Protein AF-A0A3C0ZDI3-F1 (afdb_monomer_lite)

Sequence (106 aa):
NRRFEIEPHFTAGFVYVENETVRGYYLPTLGEGLIVANKQSAGMALLKLYLRQNSKIVLPQENTTTVSFLLNQRNPIKRRAKRMYLGENIDVQFKSIFNRIGGNIG

Radius of gyration: 14.08 Å; chains: 1; bounding box: 32×37×41 Å

Secondary structure (DSSP, 8-state):
-THHHHGGGSTT-EEEEETTEEEEEEETTSTTTEEEESSHHHHHHHHHHHTTT-S-----TT-HHHHHHHHHTT-----------SSSPP---GGGEEE-S-TTT-

Foldseek 3Di:
DCCVVCVVQVVVKDFDDDPNDTQWIWRCPQAVIWIFGPDPVRSVVVLVVVVVPDDDFDADVLLVVLVVVCVVVVNDDPDDDDDDDDDDDDPDPRNGTSGDRDPVVD

pLDDT: mean 91.92, std 6.85, range [54.16, 98.25]

Structure (mmCIF, N/CA/C/O backbone):
data_AF-A0A3C0ZDI3-F1
#
_entry.id   AF-A0A3C0ZDI3-F1
#
loop_
_atom_site.group_PDB
_atom_site.id
_atom_site.type_symbol
_atom_site.label_atom_id
_atom_site.label_alt_id
_atom_site.label_comp_id
_atom_site.label_asym_id
_atom_site.label_entity_id
_atom_site.label_seq_id
_atom_site.pdbx_PDB_ins_code
_atom_site.Cartn_x
_atom_site.Cartn_y
_atom_site.Cartn_z
_atom_site.occupancy
_atom_site.B_iso_or_equiv
_atom_site.auth_seq_id
_atom_site.auth_comp_id
_atom_site.auth_asym_id
_atom_site.auth_atom_id
_atom_site.pdbx_PDB_model_num
ATOM 1 N N . ASN A 1 1 ? 0.676 2.880 -23.046 1.00 54.16 1 ASN A N 1
ATOM 2 C CA . ASN A 1 1 ? -0.037 1.709 -22.495 1.00 54.16 1 ASN A CA 1
ATOM 3 C C . ASN A 1 1 ? 0.815 1.151 -21.351 1.00 54.16 1 ASN A C 1
ATOM 5 O O . ASN A 1 1 ? 1.806 0.502 -21.635 1.00 54.16 1 ASN A O 1
ATOM 9 N N . ARG A 1 2 ? 0.532 1.505 -20.083 1.00 70.38 2 ARG A N 1
ATOM 10 C CA . ARG A 1 2 ? 1.390 1.200 -18.902 1.00 70.38 2 ARG A CA 1
ATOM 11 C C . ARG A 1 2 ? 1.192 -0.212 -18.333 1.00 70.38 2 ARG A C 1
ATOM 13 O O . ARG A 1 2 ? 1.792 -0.583 -17.335 1.00 70.38 2 ARG A O 1
ATOM 20 N N . ARG A 1 3 ? 0.315 -0.999 -18.957 1.00 81.88 3 ARG A N 1
ATOM 21 C CA . ARG A 1 3 ? -0.104 -2.320 -18.485 1.00 81.88 3 ARG A CA 1
ATOM 22 C C . ARG A 1 3 ? 1.065 -3.310 -18.387 1.00 81.88 3 ARG A C 1
ATOM 24 O O . ARG A 1 3 ? 1.163 -4.017 -17.391 1.00 81.88 3 ARG A O 1
ATOM 31 N N . PHE A 1 4 ? 1.994 -3.249 -19.342 1.00 83.94 4 PHE A N 1
ATOM 32 C CA . PHE A 1 4 ? 3.208 -4.072 -19.367 1.00 83.94 4 PHE A CA 1
ATOM 33 C C . PHE A 1 4 ? 4.118 -3.871 -18.141 1.00 83.94 4 PHE A C 1
ATOM 35 O O . PHE A 1 4 ? 4.835 -4.786 -17.758 1.00 83.94 4 PHE A O 1
ATOM 42 N N . GLU A 1 5 ? 4.077 -2.700 -17.497 1.00 84.88 5 GLU A N 1
ATOM 43 C CA . GLU A 1 5 ? 4.889 -2.421 -16.304 1.00 84.88 5 GLU A CA 1
ATOM 44 C C . GLU A 1 5 ? 4.279 -3.014 -15.028 1.00 84.88 5 GLU A C 1
ATOM 46 O O . GLU A 1 5 ? 4.990 -3.241 -14.057 1.00 84.88 5 GLU A O 1
ATOM 51 N N . ILE A 1 6 ? 2.964 -3.260 -15.007 1.00 88.31 6 ILE A N 1
ATOM 52 C CA . ILE A 1 6 ? 2.248 -3.689 -13.796 1.00 88.31 6 ILE A CA 1
ATOM 53 C C . ILE A 1 6 ? 1.921 -5.185 -13.839 1.00 88.31 6 ILE A C 1
ATOM 55 O O . ILE A 1 6 ? 2.034 -5.859 -12.816 1.00 88.31 6 ILE A O 1
ATOM 59 N N . GLU A 1 7 ? 1.553 -5.722 -15.006 1.00 93.25 7 GLU A N 1
ATOM 60 C CA . GLU A 1 7 ? 1.185 -7.137 -15.178 1.00 93.25 7 GLU A CA 1
ATOM 61 C C . GLU A 1 7 ? 2.202 -8.142 -14.616 1.00 93.25 7 GLU A C 1
ATOM 63 O O . GLU A 1 7 ? 1.765 -9.089 -13.956 1.00 93.25 7 GLU A O 1
ATOM 68 N N . PRO A 1 8 ? 3.529 -7.947 -14.770 1.00 94.50 8 PRO A N 1
ATOM 69 C CA . PRO A 1 8 ? 4.519 -8.866 -14.206 1.00 94.50 8 PRO A CA 1
ATOM 70 C C . PRO A 1 8 ? 4.429 -9.023 -12.681 1.00 94.50 8 PRO A C 1
ATOM 72 O O . PRO A 1 8 ? 4.931 -9.997 -12.127 1.00 94.50 8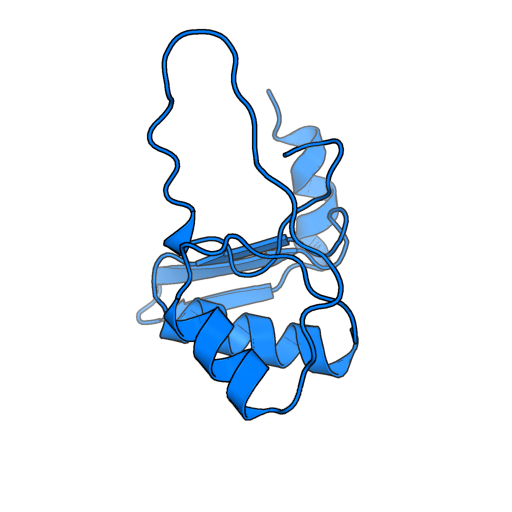 PRO A O 1
ATOM 75 N N . HIS A 1 9 ? 3.790 -8.079 -11.988 1.00 94.81 9 HIS A N 1
ATOM 76 C CA . HIS A 1 9 ? 3.666 -8.071 -10.533 1.00 94.81 9 HIS A CA 1
ATOM 77 C C . HIS A 1 9 ? 2.374 -8.719 -10.018 1.00 94.81 9 HIS A C 1
ATOM 79 O O . HIS A 1 9 ? 2.207 -8.848 -8.805 1.00 94.81 9 HIS A O 1
ATOM 85 N N . PHE A 1 10 ? 1.458 -9.140 -10.899 1.00 93.69 10 PHE A N 1
ATOM 86 C CA . PHE A 1 10 ? 0.158 -9.687 -10.495 1.00 93.69 10 PHE A CA 1
ATOM 87 C C . PHE A 1 10 ? 0.255 -11.045 -9.808 1.00 93.69 10 PHE A C 1
ATOM 89 O O . PHE A 1 10 ? -0.435 -11.259 -8.816 1.00 93.69 10 PHE A O 1
ATOM 96 N N . THR A 1 11 ? 1.131 -11.938 -10.270 1.00 95.38 11 THR A N 1
ATOM 97 C CA . THR A 1 11 ? 1.263 -13.293 -9.704 1.00 95.38 11 THR A CA 1
ATOM 98 C C . THR A 1 11 ? 1.691 -13.277 -8.235 1.00 95.38 11 THR A C 1
ATOM 100 O O . THR A 1 11 ? 1.291 -14.143 -7.465 1.00 95.38 11 THR A O 1
ATOM 103 N N . ALA A 1 12 ? 2.481 -12.278 -7.832 1.00 95.88 12 ALA A N 1
ATOM 104 C CA . ALA A 1 12 ? 2.894 -12.078 -6.444 1.00 95.88 12 ALA A CA 1
ATOM 105 C C . ALA A 1 12 ? 1.938 -11.160 -5.659 1.00 95.88 12 ALA A C 1
ATOM 107 O O . ALA A 1 12 ? 2.157 -10.908 -4.476 1.00 95.88 12 ALA A O 1
ATOM 108 N N . GLY A 1 13 ? 0.923 -10.603 -6.321 1.00 96.88 13 GLY A N 1
ATOM 109 C CA . GLY A 1 13 ? 0.016 -9.623 -5.752 1.00 96.88 13 GLY A CA 1
ATOM 110 C C . GLY A 1 13 ? -0.989 -10.231 -4.780 1.00 96.88 13 GLY A C 1
ATOM 111 O O . GLY A 1 13 ? -1.430 -11.369 -4.921 1.00 96.88 13 GLY A O 1
ATOM 112 N N . PHE A 1 14 ? -1.409 -9.424 -3.814 1.00 98.00 14 PHE A N 1
ATOM 113 C CA . PHE A 1 14 ? -2.490 -9.744 -2.892 1.00 98.00 14 PHE A CA 1
ATOM 114 C C . PHE A 1 14 ? -3.647 -8.780 -3.114 1.00 98.00 14 PHE A C 1
ATOM 116 O O . PHE A 1 14 ? -3.438 -7.581 -3.300 1.00 98.00 14 PHE A O 1
ATOM 123 N N . VAL A 1 15 ? -4.875 -9.284 -3.040 1.00 97.81 15 VAL A N 1
ATOM 124 C CA . VAL A 1 15 ? -6.095 -8.475 -3.120 1.00 97.81 15 VAL A CA 1
ATOM 125 C C . VAL A 1 15 ? -6.914 -8.634 -1.849 1.00 97.81 15 VAL A C 1
ATOM 127 O O . VAL A 1 15 ? -6.980 -9.715 -1.268 1.00 97.81 15 VAL A O 1
ATOM 130 N N . TYR A 1 16 ? -7.546 -7.548 -1.414 1.00 98.25 16 TYR A N 1
ATOM 131 C CA . TYR A 1 16 ? -8.544 -7.585 -0.352 1.00 98.25 16 TYR A CA 1
ATOM 132 C C . TYR A 1 16 ? -9.933 -7.547 -0.986 1.00 98.25 16 TYR A C 1
ATOM 134 O O . TYR A 1 16 ? -10.296 -6.550 -1.619 1.00 98.25 16 TYR A O 1
ATOM 142 N N . VAL A 1 17 ? -10.699 -8.623 -0.809 1.00 97.56 17 VAL A N 1
ATOM 143 C CA . VAL A 1 17 ? -12.047 -8.776 -1.367 1.00 97.56 17 VAL A CA 1
ATOM 144 C C . VAL A 1 17 ? -13.080 -8.691 -0.251 1.00 97.56 17 VAL A C 1
ATOM 146 O O . VAL A 1 17 ? -12.950 -9.339 0.782 1.00 97.56 17 VAL A O 1
ATOM 149 N N . GLU A 1 18 ? -14.113 -7.888 -0.472 1.00 96.56 18 GLU A N 1
ATOM 150 C CA . GLU A 1 18 ? -15.252 -7.733 0.429 1.00 96.56 18 GLU A CA 1
ATOM 151 C C . GLU A 1 18 ? -16.521 -7.654 -0.422 1.00 96.56 18 GLU A C 1
ATOM 153 O O . GLU A 1 18 ? -16.616 -6.790 -1.298 1.00 96.56 18 GLU A O 1
ATOM 158 N N . ASN A 1 19 ? -17.486 -8.545 -0.170 1.00 95.00 19 ASN A N 1
ATOM 159 C CA . ASN A 1 19 ? -18.722 -8.674 -0.955 1.00 95.00 19 ASN A CA 1
ATOM 160 C C . ASN A 1 19 ? -18.430 -8.764 -2.464 1.00 95.00 19 ASN A C 1
ATOM 162 O O . ASN A 1 19 ? -18.897 -7.933 -3.241 1.00 95.00 19 ASN A O 1
ATOM 166 N N . GLU A 1 20 ? -17.546 -9.696 -2.843 1.00 95.56 20 GLU A N 1
ATOM 167 C CA . GLU A 1 20 ? -17.109 -9.938 -4.234 1.00 95.56 20 GLU A CA 1
ATOM 168 C C . GLU A 1 20 ? -16.442 -8.732 -4.927 1.00 95.56 20 GLU A C 1
ATOM 170 O O . GLU A 1 20 ? -16.097 -8.782 -6.103 1.00 95.56 20 GLU A O 1
ATOM 175 N N . THR A 1 21 ? -16.189 -7.646 -4.190 1.00 97.31 21 THR A N 1
ATOM 176 C CA . THR A 1 21 ? -15.581 -6.423 -4.711 1.00 97.31 21 THR A CA 1
ATOM 177 C C . THR A 1 21 ? -14.148 -6.292 -4.212 1.00 97.31 21 THR A C 1
ATOM 179 O O . THR A 1 21 ? -13.887 -6.358 -3.008 1.00 97.31 21 THR A O 1
ATOM 182 N N . VAL A 1 22 ? -13.205 -6.023 -5.118 1.00 97.19 22 VAL A N 1
ATOM 183 C CA . VAL A 1 22 ? -11.827 -5.681 -4.738 1.00 97.19 22 VAL A CA 1
ATOM 184 C C . VAL A 1 22 ? -11.813 -4.292 -4.091 1.00 97.19 22 VAL A C 1
ATOM 186 O O . VAL A 1 22 ? -12.165 -3.288 -4.712 1.00 97.19 22 VAL A O 1
ATOM 189 N N . ARG A 1 23 ? -11.405 -4.221 -2.820 1.00 97.94 23 ARG A N 1
ATOM 190 C CA . ARG A 1 23 ? -11.307 -2.968 -2.044 1.00 97.94 23 ARG A CA 1
ATOM 191 C C . ARG A 1 23 ? -9.884 -2.439 -1.921 1.00 97.94 23 ARG A C 1
ATOM 193 O O . ARG A 1 23 ? -9.679 -1.290 -1.530 1.00 97.94 23 ARG A O 1
ATOM 200 N N . GLY A 1 24 ? -8.900 -3.258 -2.259 1.00 97.62 24 GLY A N 1
ATOM 201 C CA . GLY A 1 24 ? -7.506 -2.856 -2.297 1.00 97.62 24 GLY A CA 1
ATOM 202 C C . GLY A 1 24 ? -6.612 -3.961 -2.823 1.00 97.62 24 GLY A C 1
ATOM 203 O O . GLY A 1 24 ? -7.020 -5.121 -2.903 1.00 97.62 24 GLY A O 1
ATOM 204 N N . TYR A 1 25 ? -5.391 -3.582 -3.165 1.00 97.75 25 TYR A N 1
ATOM 205 C CA . TYR A 1 25 ? -4.362 -4.486 -3.638 1.00 97.75 25 TYR A CA 1
ATOM 206 C C . TYR A 1 25 ? -2.998 -4.106 -3.064 1.00 97.75 25 TYR A C 1
ATOM 208 O O . TYR A 1 25 ? -2.726 -2.948 -2.737 1.00 97.75 25 TYR A O 1
ATOM 216 N N . TYR A 1 26 ? -2.141 -5.109 -2.953 1.00 97.88 26 TYR A N 1
ATOM 217 C CA . TYR A 1 26 ? -0.744 -5.004 -2.574 1.00 97.88 26 TYR A CA 1
ATOM 218 C C . TYR A 1 26 ? 0.083 -5.723 -3.638 1.00 97.88 26 TYR A C 1
ATOM 220 O O . TYR A 1 26 ? -0.173 -6.888 -3.925 1.00 97.88 26 TYR A O 1
ATOM 228 N N . LEU A 1 27 ? 1.056 -5.033 -4.229 1.00 96.94 27 LEU A N 1
ATOM 229 C CA . LEU A 1 27 ? 1.982 -5.584 -5.217 1.00 96.94 27 LEU A CA 1
ATOM 230 C C . LEU A 1 27 ? 3.392 -5.622 -4.605 1.00 96.94 27 LEU A C 1
ATOM 232 O O . LEU A 1 27 ? 4.110 -4.626 -4.701 1.00 96.94 27 LEU A O 1
ATOM 236 N N . PRO A 1 28 ? 3.809 -6.737 -3.972 1.00 96.38 28 PRO A N 1
ATOM 237 C CA . PRO A 1 28 ? 5.083 -6.824 -3.251 1.00 96.38 28 PRO A CA 1
ATOM 238 C C . PRO A 1 28 ? 6.300 -6.552 -4.125 1.00 96.38 28 PRO A C 1
ATOM 240 O O . PRO A 1 28 ? 7.270 -5.959 -3.669 1.00 96.38 28 PRO A O 1
ATOM 243 N N . THR A 1 29 ? 6.239 -6.984 -5.382 1.00 95.62 29 THR A N 1
ATOM 244 C CA . THR A 1 29 ? 7.352 -6.912 -6.332 1.00 95.62 29 THR A CA 1
ATOM 245 C C . THR A 1 29 ? 7.422 -5.587 -7.090 1.00 95.62 29 THR A C 1
ATOM 247 O O . THR A 1 29 ? 8.372 -5.373 -7.837 1.00 95.62 29 THR A O 1
ATOM 250 N N . LEU A 1 30 ? 6.422 -4.709 -6.942 1.00 94.12 30 LEU A N 1
ATOM 251 C CA . LEU A 1 30 ? 6.400 -3.409 -7.609 1.00 94.12 30 LEU A CA 1
ATOM 252 C C . LEU A 1 30 ? 7.042 -2.349 -6.706 1.00 94.12 30 LEU A C 1
ATOM 254 O O . LEU A 1 30 ? 6.406 -1.827 -5.783 1.00 94.12 30 LEU A O 1
ATOM 258 N N . GLY A 1 31 ? 8.302 -2.019 -6.997 1.00 92.88 31 GLY A N 1
ATOM 259 C CA . GLY A 1 31 ? 9.058 -0.983 -6.292 1.00 92.88 31 GLY A CA 1
ATOM 260 C C . GLY A 1 31 ? 9.245 -1.284 -4.800 1.00 92.88 31 GLY A C 1
ATOM 261 O O . GLY A 1 31 ? 9.704 -2.358 -4.432 1.00 92.88 31 GLY A O 1
ATOM 262 N N . GLU A 1 32 ? 8.885 -0.338 -3.931 1.00 93.94 32 GLU A N 1
ATOM 263 C CA . GLU A 1 32 ? 8.917 -0.474 -2.465 1.00 93.94 32 GLU A CA 1
ATOM 264 C C . GLU A 1 32 ? 7.748 -1.324 -1.910 1.00 93.94 32 GLU A C 1
ATOM 266 O O . GLU A 1 32 ? 7.613 -1.459 -0.689 1.00 93.94 32 GLU A O 1
ATOM 271 N N . GLY A 1 33 ? 6.918 -1.902 -2.789 1.00 95.50 33 GLY A N 1
ATOM 272 C CA . GLY A 1 33 ? 5.778 -2.752 -2.459 1.00 95.50 33 GLY A CA 1
ATOM 273 C C . GLY A 1 33 ? 4.466 -1.971 -2.401 1.00 95.50 33 GLY A C 1
ATOM 274 O O . GLY A 1 33 ? 3.924 -1.771 -1.316 1.00 95.50 33 GLY A O 1
ATOM 275 N N . LEU A 1 34 ? 3.967 -1.508 -3.551 1.00 95.88 34 LEU A N 1
ATOM 276 C CA . LEU A 1 34 ? 2.789 -0.635 -3.649 1.00 95.88 34 LEU A CA 1
ATOM 277 C C . LEU A 1 34 ? 1.553 -1.215 -2.945 1.00 95.88 34 LEU A C 1
ATOM 279 O O . LEU A 1 34 ? 1.154 -2.342 -3.233 1.00 95.88 34 LEU A O 1
ATOM 283 N N . ILE A 1 35 ? 0.888 -0.407 -2.112 1.00 97.56 35 ILE A N 1
ATOM 284 C CA . ILE A 1 35 ? -0.402 -0.748 -1.492 1.00 97.56 35 ILE A CA 1
ATOM 285 C C . ILE A 1 35 ? -1.399 0.375 -1.754 1.00 97.56 35 ILE A C 1
ATOM 287 O O . ILE A 1 35 ? -1.175 1.519 -1.345 1.00 97.56 35 ILE A O 1
ATOM 291 N N . VAL A 1 36 ? -2.524 0.033 -2.383 1.00 96.62 36 VAL A N 1
ATOM 292 C CA . VAL A 1 36 ? -3.617 0.966 -2.680 1.00 96.62 36 VAL A CA 1
ATOM 293 C C . VAL A 1 36 ? -4.945 0.365 -2.241 1.00 96.62 36 VAL A C 1
ATOM 295 O O . VAL A 1 36 ? -5.212 -0.809 -2.490 1.00 96.62 36 VAL A O 1
ATOM 298 N N . ALA A 1 37 ? -5.797 1.165 -1.603 1.00 97.38 37 ALA A N 1
ATOM 299 C CA . ALA A 1 37 ? -7.131 0.743 -1.196 1.00 97.38 37 ALA A CA 1
ATOM 300 C C . ALA A 1 37 ? -8.147 1.893 -1.222 1.00 97.38 37 ALA A C 1
ATOM 302 O O . ALA A 1 37 ? -7.841 3.032 -0.873 1.00 97.38 37 ALA A O 1
ATOM 303 N N . ASN A 1 38 ? -9.390 1.577 -1.590 1.00 95.56 38 ASN A N 1
ATOM 304 C CA . ASN A 1 38 ? -10.516 2.516 -1.532 1.00 95.56 38 ASN A CA 1
ATOM 305 C C . ASN A 1 38 ? -11.240 2.500 -0.173 1.00 95.56 38 ASN A C 1
ATOM 307 O O . ASN A 1 38 ? -12.011 3.411 0.121 1.00 95.56 38 ASN A O 1
ATOM 311 N N . LYS A 1 39 ? -10.970 1.493 0.667 1.00 95.31 39 LYS A N 1
ATOM 312 C CA . LYS A 1 39 ? -11.439 1.402 2.053 1.00 95.31 39 LYS A CA 1
ATOM 313 C C . LYS A 1 39 ? -10.265 1.356 3.021 1.00 95.31 39 LYS A C 1
ATOM 315 O O . LYS A 1 39 ? -9.311 0.605 2.816 1.00 95.31 39 LYS A O 1
ATOM 320 N N . GLN A 1 40 ? -10.389 2.084 4.131 1.00 94.75 40 GLN A N 1
ATOM 321 C CA . GLN A 1 40 ? -9.360 2.121 5.172 1.00 94.75 40 GLN A CA 1
ATOM 322 C C . GLN A 1 40 ? -9.082 0.732 5.761 1.00 94.75 40 GLN A C 1
ATOM 324 O O . GLN A 1 40 ? -7.927 0.364 5.951 1.00 94.75 40 GLN A O 1
ATOM 329 N N . 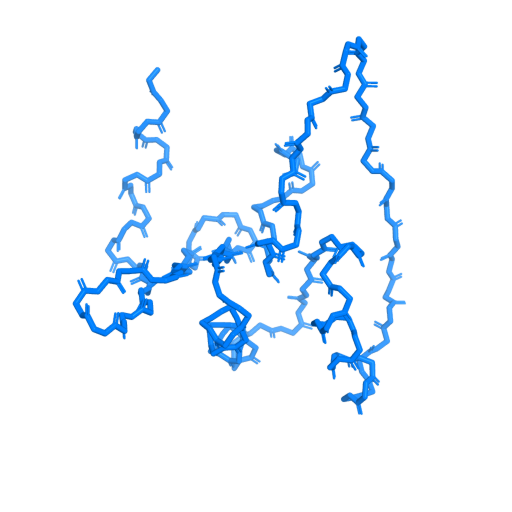SER A 1 41 ? -10.126 -0.063 6.017 1.00 95.56 41 SER A N 1
ATOM 330 C CA . SER A 1 41 ? -10.003 -1.427 6.549 1.00 95.56 41 SER A CA 1
ATOM 331 C C . SER A 1 41 ? -9.166 -2.333 5.641 1.00 95.56 41 SER A C 1
ATOM 333 O O . SER A 1 41 ? -8.268 -3.021 6.126 1.00 95.56 41 SER A O 1
ATOM 335 N N . ALA A 1 42 ? -9.407 -2.274 4.329 1.00 97.50 42 ALA A N 1
ATOM 336 C CA . ALA A 1 42 ? -8.664 -3.030 3.326 1.00 97.50 42 ALA A CA 1
ATOM 337 C C . ALA A 1 42 ? -7.187 -2.611 3.284 1.00 97.50 42 ALA A C 1
ATOM 339 O O . ALA A 1 42 ? -6.298 -3.459 3.372 1.00 97.50 42 ALA A O 1
ATOM 340 N N . GLY A 1 43 ? -6.917 -1.303 3.229 1.00 97.44 43 GLY A N 1
ATOM 341 C CA . GLY A 1 43 ? -5.550 -0.782 3.225 1.00 97.44 43 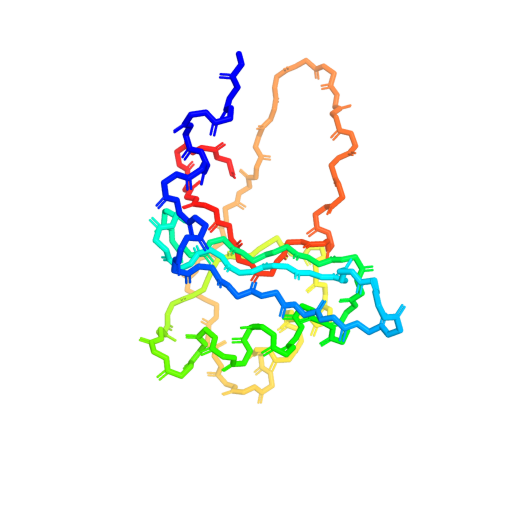GLY A CA 1
ATOM 342 C C . GLY A 1 43 ? -4.778 -1.134 4.496 1.00 97.44 43 GLY A C 1
ATOM 343 O O . GLY A 1 43 ? -3.634 -1.573 4.420 1.00 97.44 43 GLY A O 1
ATOM 344 N N . MET A 1 44 ? -5.420 -1.051 5.665 1.00 97.06 44 MET A N 1
ATOM 345 C CA . MET A 1 44 ? -4.816 -1.449 6.940 1.00 97.06 44 MET A CA 1
ATOM 346 C C . MET A 1 44 ? -4.547 -2.956 7.029 1.00 97.06 44 MET A C 1
ATOM 348 O O . MET A 1 44 ? -3.535 -3.356 7.606 1.00 97.06 44 MET A O 1
ATOM 352 N N . ALA A 1 45 ? -5.423 -3.803 6.483 1.00 97.81 45 ALA A N 1
ATOM 353 C CA . ALA A 1 45 ? -5.211 -5.250 6.455 1.00 97.81 45 ALA A CA 1
ATOM 354 C C . ALA A 1 45 ? -3.998 -5.622 5.587 1.00 97.81 45 ALA A C 1
ATOM 356 O O . ALA A 1 45 ? -3.115 -6.353 6.039 1.00 97.81 45 ALA A O 1
ATOM 357 N N . LEU A 1 46 ? -3.917 -5.055 4.381 1.00 98.19 46 LEU A N 1
ATOM 358 C CA . LEU A 1 46 ? -2.794 -5.251 3.460 1.00 98.19 46 LEU A CA 1
ATOM 359 C C . LEU A 1 46 ? -1.488 -4.674 4.022 1.00 98.19 46 LEU A C 1
ATOM 361 O O . LEU A 1 46 ? -0.438 -5.304 3.936 1.00 98.19 46 LEU A O 1
ATOM 365 N N . LEU A 1 47 ? -1.557 -3.520 4.683 1.00 97.06 47 LEU A N 1
ATOM 366 C CA . LEU A 1 47 ? -0.421 -2.935 5.384 1.00 97.06 47 LEU A CA 1
ATOM 367 C C . LEU A 1 47 ? 0.108 -3.851 6.497 1.00 97.06 47 LEU A C 1
ATOM 369 O O . LEU A 1 47 ? 1.312 -4.058 6.615 1.00 97.06 47 LEU A O 1
ATOM 373 N N . LYS A 1 48 ? -0.771 -4.431 7.318 1.00 96.19 48 LYS A N 1
ATOM 374 C CA . LYS A 1 48 ? -0.347 -5.381 8.358 1.00 96.19 48 LYS A CA 1
ATOM 375 C C . LYS A 1 48 ? 0.338 -6.607 7.756 1.00 96.19 48 LYS A C 1
ATOM 377 O O . LYS A 1 48 ? 1.273 -7.112 8.367 1.00 96.19 48 LYS A O 1
ATOM 382 N N . LEU A 1 49 ? -0.101 -7.071 6.583 1.00 97.00 49 LEU A N 1
ATOM 383 C CA . LEU A 1 49 ? 0.576 -8.137 5.842 1.00 97.00 49 LEU A CA 1
ATOM 384 C C . LEU A 1 49 ? 1.981 -7.696 5.397 1.00 97.00 49 LEU A C 1
ATOM 386 O O . LEU A 1 49 ? 2.945 -8.405 5.676 1.00 97.00 49 LEU A O 1
ATOM 390 N N . TYR A 1 50 ? 2.107 -6.508 4.799 1.00 96.75 50 TYR A N 1
ATOM 391 C CA . TYR A 1 50 ? 3.387 -5.916 4.388 1.00 96.75 50 TYR A CA 1
ATOM 392 C C . TYR A 1 50 ? 4.395 -5.814 5.542 1.00 96.75 50 TYR A C 1
ATOM 394 O O . TYR A 1 50 ? 5.552 -6.219 5.402 1.00 96.75 50 TYR A O 1
ATOM 402 N N . LEU A 1 51 ? 3.947 -5.333 6.706 1.00 95.00 51 LEU A N 1
ATOM 403 C CA . LEU A 1 51 ? 4.789 -5.121 7.888 1.00 95.00 51 LEU A CA 1
ATOM 404 C C . LEU A 1 51 ? 5.298 -6.419 8.540 1.00 95.00 51 LEU A C 1
ATOM 406 O O . LEU A 1 51 ? 6.191 -6.359 9.379 1.00 95.00 51 LEU A O 1
ATOM 410 N N . ARG A 1 52 ? 4.778 -7.598 8.163 1.00 94.44 52 ARG A N 1
ATOM 411 C CA . ARG A 1 52 ? 5.338 -8.887 8.620 1.00 94.44 52 ARG A CA 1
ATOM 412 C C . ARG A 1 52 ? 6.709 -9.177 8.017 1.00 94.44 52 ARG A C 1
ATOM 414 O O . ARG A 1 52 ? 7.472 -9.938 8.597 1.00 94.44 52 ARG A O 1
ATOM 421 N N . GLN A 1 53 ? 6.987 -8.613 6.844 1.00 92.88 53 GLN A N 1
ATOM 422 C CA . GLN A 1 53 ? 8.199 -8.884 6.068 1.00 92.88 53 GLN A CA 1
ATOM 423 C C . GLN A 1 53 ? 9.060 -7.631 5.877 1.00 92.88 53 GLN A C 1
ATOM 425 O O . GLN A 1 53 ? 10.243 -7.739 5.574 1.00 92.88 53 GLN A O 1
ATOM 430 N N . ASN A 1 54 ? 8.484 -6.441 6.072 1.00 93.56 54 ASN A N 1
ATOM 431 C CA . ASN A 1 54 ? 9.133 -5.167 5.796 1.00 93.56 54 ASN A CA 1
ATOM 432 C C . ASN A 1 54 ? 9.130 -4.268 7.035 1.00 93.56 54 ASN A C 1
ATOM 434 O O . ASN A 1 54 ? 8.118 -4.116 7.713 1.00 93.56 54 ASN A O 1
ATOM 438 N N . SER A 1 55 ? 10.262 -3.617 7.298 1.00 89.62 55 SER A N 1
ATOM 439 C CA . SER A 1 55 ? 10.452 -2.707 8.440 1.00 89.62 55 SER A CA 1
ATOM 440 C C . SER A 1 55 ? 10.419 -1.222 8.060 1.00 89.62 55 SER A C 1
ATOM 442 O O . SER A 1 55 ? 10.421 -0.346 8.926 1.00 89.62 55 SER A O 1
ATOM 444 N N . LYS A 1 56 ? 10.405 -0.922 6.759 1.00 91.44 56 LYS A N 1
ATOM 445 C CA . LYS A 1 56 ? 10.355 0.431 6.200 1.00 91.44 56 LYS A CA 1
ATOM 446 C C . LYS A 1 56 ? 9.032 0.605 5.477 1.00 91.44 56 LYS A C 1
ATOM 448 O O . LYS A 1 56 ? 8.626 -0.288 4.760 1.00 91.44 56 LYS A O 1
ATOM 453 N N . ILE A 1 57 ? 8.416 1.772 5.621 1.00 93.56 57 ILE A N 1
ATOM 454 C CA . ILE A 1 57 ? 7.213 2.158 4.888 1.00 93.56 57 ILE A CA 1
ATOM 455 C C . ILE A 1 57 ? 7.311 3.6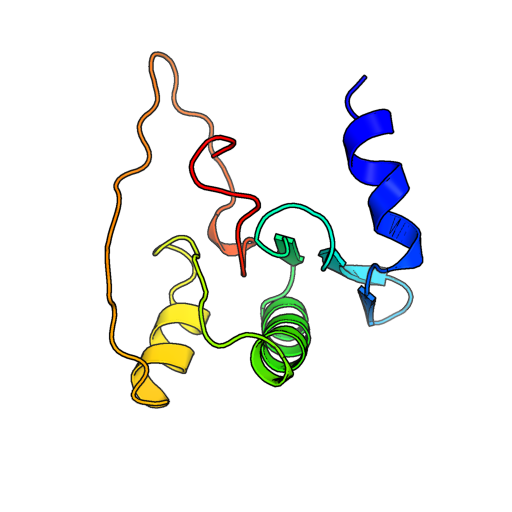18 4.468 1.00 93.56 57 ILE A C 1
ATOM 457 O O . ILE A 1 57 ? 7.858 4.441 5.209 1.00 93.56 57 ILE A O 1
ATOM 461 N N . VAL A 1 58 ? 6.788 3.944 3.286 1.00 94.31 58 VAL A N 1
ATOM 462 C CA . VAL A 1 58 ? 6.658 5.329 2.837 1.00 94.31 58 VAL A CA 1
ATOM 463 C C . VAL A 1 58 ? 5.254 5.550 2.287 1.00 94.31 58 VAL A C 1
ATOM 465 O O . VAL A 1 58 ? 4.847 4.925 1.311 1.00 94.31 58 VAL A O 1
ATOM 468 N N . LEU A 1 59 ? 4.522 6.468 2.910 1.00 93.62 59 LEU A N 1
ATOM 469 C CA . LEU A 1 59 ? 3.136 6.778 2.585 1.00 93.62 59 LEU A CA 1
ATOM 470 C C . LEU A 1 59 ? 2.886 8.295 2.614 1.00 93.62 59 LEU A C 1
ATOM 472 O O . LEU A 1 59 ? 3.649 9.019 3.265 1.00 93.62 59 LEU A O 1
ATOM 476 N N . PRO A 1 60 ? 1.834 8.786 1.939 1.00 94.06 60 PRO A N 1
ATOM 477 C CA . PRO A 1 60 ? 1.423 10.183 2.031 1.00 94.06 60 PRO A CA 1
ATOM 478 C C . PRO A 1 60 ? 0.937 10.547 3.440 1.00 94.06 60 PRO A C 1
ATOM 480 O O . PRO A 1 60 ? 0.309 9.738 4.125 1.00 94.06 60 PRO A O 1
ATOM 483 N N . GLN A 1 61 ? 1.196 11.785 3.863 1.00 93.44 61 GLN A N 1
ATOM 484 C CA . GLN A 1 61 ? 0.773 12.299 5.175 1.00 93.44 61 GLN A CA 1
ATOM 485 C C . GLN A 1 61 ? -0.756 12.427 5.299 1.00 93.44 61 GLN A C 1
ATOM 487 O O . GLN A 1 61 ? -1.293 12.435 6.403 1.00 93.44 61 GLN A O 1
ATOM 492 N N . GLU A 1 62 ? -1.449 12.509 4.163 1.00 93.00 62 GLU A N 1
ATOM 493 C CA . GLU A 1 62 ? -2.897 12.632 4.031 1.00 93.00 62 GLU A CA 1
ATOM 494 C C . GLU A 1 62 ? -3.629 11.358 4.485 1.00 93.00 62 GLU A C 1
ATOM 496 O O . GLU A 1 62 ? -4.805 11.419 4.841 1.00 93.00 62 GLU A O 1
ATOM 501 N N . ASN A 1 63 ? -2.946 10.206 4.531 1.00 92.56 63 ASN A N 1
ATOM 502 C CA . ASN A 1 63 ? -3.473 8.981 5.135 1.00 92.56 63 ASN A CA 1
ATOM 503 C C . ASN A 1 63 ? -3.304 9.027 6.666 1.00 92.56 63 ASN A C 1
ATOM 505 O O . ASN A 1 63 ? -2.546 8.266 7.277 1.00 92.56 63 ASN A O 1
ATOM 509 N N . THR A 1 64 ? -4.000 9.981 7.285 1.00 91.94 64 THR A N 1
ATOM 510 C CA . THR A 1 64 ? -3.864 10.339 8.704 1.00 91.94 64 THR A CA 1
ATOM 511 C C . THR A 1 64 ? -4.105 9.153 9.631 1.00 91.94 64 THR A C 1
ATOM 513 O O . THR A 1 64 ? -3.350 8.953 10.578 1.00 91.94 64 THR A O 1
ATOM 516 N N . THR A 1 65 ? -5.090 8.306 9.327 1.00 91.06 65 THR A N 1
ATOM 517 C CA . THR A 1 65 ? -5.389 7.105 10.115 1.00 91.06 65 THR A CA 1
ATOM 518 C C . THR A 1 65 ? -4.210 6.131 10.150 1.00 91.06 65 THR A C 1
ATOM 520 O O . THR A 1 65 ? -3.876 5.610 11.216 1.00 91.06 65 THR A O 1
ATOM 523 N N . THR A 1 66 ? -3.544 5.895 9.016 1.00 92.50 66 THR A N 1
ATOM 524 C CA . THR A 1 66 ? -2.364 5.022 8.976 1.00 92.50 66 THR A CA 1
ATOM 525 C C . THR A 1 66 ? -1.166 5.659 9.671 1.00 92.50 66 THR A C 1
ATOM 527 O O . THR A 1 66 ? -0.454 4.971 10.402 1.00 92.50 66 THR A O 1
ATOM 530 N N . VAL A 1 67 ? -0.967 6.970 9.512 1.00 93.00 67 VAL A N 1
ATOM 531 C CA . VAL A 1 67 ? 0.085 7.705 10.230 1.00 93.00 67 VAL A CA 1
ATOM 532 C C . VAL A 1 67 ? -0.099 7.575 11.745 1.00 93.00 67 VAL A C 1
ATOM 534 O O . VAL A 1 67 ? 0.842 7.187 12.437 1.00 93.00 67 VAL A O 1
ATOM 537 N N . SER A 1 68 ? -1.306 7.817 12.266 1.00 92.75 68 SER A N 1
ATOM 538 C CA . SER A 1 68 ? -1.612 7.664 13.6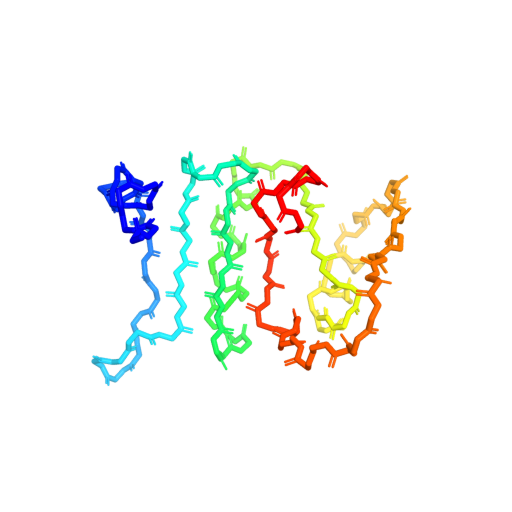94 1.00 92.75 68 SER A CA 1
ATOM 539 C C . SER A 1 68 ? -1.384 6.235 14.184 1.00 92.75 68 SER A C 1
ATOM 541 O O . SER A 1 68 ? -0.795 6.038 15.245 1.00 92.75 68 SER A O 1
ATOM 543 N N . PHE A 1 69 ? -1.79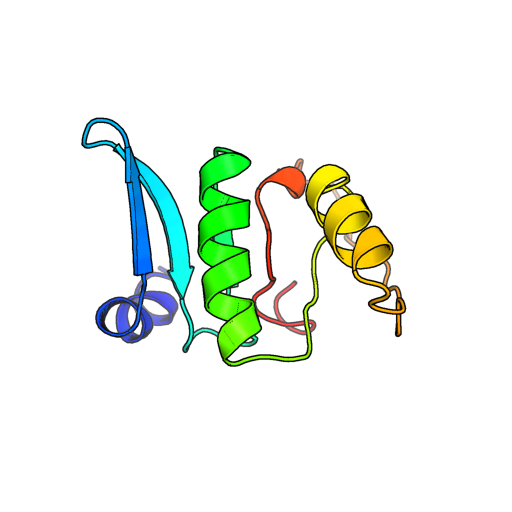2 5.230 13.402 1.00 93.00 69 PHE A N 1
ATOM 544 C CA . PHE A 1 69 ? -1.545 3.826 13.730 1.00 93.00 69 PHE A CA 1
ATOM 545 C C . PHE A 1 69 ? -0.048 3.523 13.890 1.00 93.00 69 PHE A C 1
ATOM 547 O O . PHE A 1 69 ? 0.346 2.933 14.893 1.00 93.00 69 PHE A O 1
ATOM 554 N N . LEU A 1 70 ? 0.791 3.957 12.944 1.00 91.69 70 LEU A N 1
ATOM 555 C CA . LEU A 1 70 ? 2.236 3.703 12.981 1.00 91.69 70 LEU A CA 1
ATOM 556 C C . LEU A 1 70 ? 2.922 4.429 14.146 1.00 91.69 70 LEU A C 1
ATOM 558 O O . LEU A 1 70 ? 3.777 3.852 14.817 1.00 91.69 70 LEU A O 1
ATOM 562 N N . LEU A 1 71 ? 2.526 5.674 14.423 1.00 90.62 71 LEU A N 1
ATOM 563 C CA . LEU A 1 71 ? 3.063 6.441 15.549 1.00 90.62 71 LEU A CA 1
ATOM 564 C C . LEU A 1 71 ? 2.731 5.783 16.895 1.00 90.62 71 LEU A C 1
ATOM 566 O O . LEU A 1 71 ? 3.601 5.687 17.761 1.00 90.62 71 LEU A O 1
ATOM 570 N N . ASN A 1 72 ? 1.517 5.245 17.043 1.00 90.75 72 ASN A N 1
ATOM 571 C CA . ASN A 1 72 ? 1.106 4.517 18.247 1.00 90.75 72 ASN A CA 1
ATOM 572 C C . ASN A 1 72 ? 1.899 3.216 18.457 1.00 90.75 72 ASN A C 1
ATOM 574 O O . ASN A 1 72 ? 2.062 2.772 19.591 1.00 90.75 72 ASN A O 1
ATOM 578 N N . GLN A 1 73 ? 2.443 2.625 17.390 1.00 86.50 73 GLN A N 1
ATOM 579 C CA . GLN A 1 73 ? 3.320 1.450 17.462 1.00 86.50 73 GLN A CA 1
ATOM 580 C C . GLN A 1 73 ? 4.780 1.786 17.814 1.00 86.50 73 GLN A C 1
ATOM 582 O O . GLN A 1 73 ? 5.627 0.898 17.807 1.00 86.50 73 GLN A O 1
ATOM 587 N N . ARG A 1 74 ? 5.081 3.048 18.158 1.00 83.19 74 ARG A N 1
ATOM 588 C CA . ARG A 1 74 ? 6.438 3.575 18.386 1.00 83.19 74 ARG A CA 1
ATOM 589 C C . ARG A 1 74 ? 7.341 3.500 17.150 1.00 83.19 74 ARG A C 1
ATOM 591 O O . ARG A 1 74 ? 8.561 3.472 17.295 1.00 83.19 74 ARG A O 1
ATOM 598 N N . ASN A 1 75 ? 6.776 3.527 15.941 1.00 80.31 75 ASN A N 1
ATOM 599 C CA . ASN A 1 75 ? 7.577 3.617 14.721 1.00 80.31 75 ASN A CA 1
ATOM 600 C C . ASN A 1 75 ? 7.990 5.083 14.492 1.00 80.31 75 ASN A C 1
ATOM 602 O O . ASN A 1 75 ? 7.129 5.914 14.182 1.00 80.31 75 ASN A O 1
ATOM 606 N N . PRO A 1 76 ? 9.283 5.442 14.622 1.00 85.94 76 PRO A N 1
ATOM 607 C CA . PRO A 1 76 ? 9.707 6.824 14.462 1.00 85.94 76 PRO A CA 1
ATOM 608 C C . PRO A 1 76 ? 9.650 7.246 12.991 1.00 85.94 76 PRO A C 1
ATOM 610 O O . PRO A 1 76 ? 10.061 6.512 12.087 1.00 85.94 76 PRO A O 1
ATOM 613 N N . ILE A 1 77 ? 9.199 8.477 12.747 1.00 90.50 77 ILE A N 1
ATOM 614 C CA . ILE A 1 77 ? 9.293 9.096 11.423 1.00 90.50 77 ILE A CA 1
ATOM 615 C C . ILE A 1 77 ? 10.771 9.368 11.133 1.00 90.50 77 ILE A C 1
ATOM 617 O O . ILE A 1 77 ? 11.372 10.247 11.742 1.00 90.50 77 ILE A O 1
ATOM 621 N N . LYS A 1 78 ? 11.353 8.636 10.177 1.00 91.62 78 LYS A N 1
ATOM 622 C CA . LYS A 1 78 ? 12.760 8.827 9.781 1.00 91.62 78 LYS A CA 1
ATOM 623 C C . LYS A 1 78 ? 12.972 10.019 8.849 1.00 91.62 78 LYS A C 1
ATOM 625 O O . LYS A 1 78 ? 13.999 10.682 8.920 1.00 91.62 78 LYS A O 1
ATOM 630 N N . ARG A 1 79 ? 12.034 10.266 7.930 1.00 91.88 79 ARG A N 1
ATOM 631 C CA . ARG A 1 79 ? 12.149 11.312 6.904 1.00 91.88 79 ARG A CA 1
ATOM 632 C C . ARG A 1 79 ? 10.770 11.772 6.449 1.00 91.88 79 ARG A C 1
ATOM 634 O O . ARG A 1 79 ? 9.847 10.968 6.365 1.00 91.88 79 ARG A O 1
ATOM 641 N N . ARG A 1 80 ? 10.666 13.052 6.092 1.00 93.06 80 ARG A N 1
ATOM 642 C CA . ARG A 1 80 ? 9.550 13.614 5.322 1.00 93.06 80 ARG A CA 1
ATOM 643 C C . ARG A 1 80 ? 10.084 14.166 4.004 1.00 93.06 80 ARG A C 1
ATOM 645 O O . ARG A 1 80 ? 11.211 14.652 3.945 1.00 93.06 80 ARG A O 1
ATOM 652 N N . ALA A 1 81 ? 9.289 14.059 2.950 1.00 91.12 81 ALA A N 1
ATOM 653 C CA . ALA A 1 81 ? 9.582 14.642 1.649 1.00 91.12 81 ALA A CA 1
ATOM 654 C C . ALA A 1 81 ? 8.316 15.323 1.129 1.00 91.12 81 ALA A C 1
ATOM 656 O O . ALA A 1 81 ? 7.214 14.817 1.342 1.00 91.12 81 ALA A O 1
ATOM 657 N N . LYS A 1 82 ? 8.474 16.469 0.467 1.00 89.50 82 LYS A N 1
ATOM 658 C CA . LYS A 1 82 ? 7.365 17.201 -0.146 1.00 89.50 82 LYS A CA 1
ATOM 659 C C . LYS A 1 82 ? 7.229 16.752 -1.598 1.00 89.50 82 LYS A C 1
ATOM 661 O O . LYS A 1 82 ? 8.193 16.867 -2.352 1.00 89.50 82 LYS A O 1
ATOM 666 N N . ARG A 1 83 ? 6.054 16.253 -1.996 1.00 87.19 83 ARG A N 1
ATOM 667 C CA . ARG A 1 83 ? 5.756 16.041 -3.420 1.00 87.19 83 ARG A CA 1
ATOM 668 C C . ARG A 1 83 ? 5.661 17.408 -4.097 1.00 87.19 83 ARG A C 1
ATOM 670 O O . ARG A 1 83 ? 4.983 18.300 -3.593 1.00 87.19 83 ARG A O 1
ATOM 677 N N . MET A 1 84 ? 6.346 17.556 -5.223 1.00 87.50 84 MET A N 1
ATOM 678 C CA . MET A 1 84 ? 6.317 18.756 -6.056 1.00 87.50 84 MET A CA 1
ATOM 679 C C . MET A 1 84 ? 5.631 18.439 -7.387 1.00 87.50 84 MET A C 1
ATOM 681 O O . MET A 1 84 ? 5.686 17.303 -7.857 1.00 87.50 84 MET A O 1
ATOM 685 N N . TYR A 1 85 ? 4.984 19.437 -7.978 1.00 88.19 85 TYR A N 1
ATOM 686 C CA . TYR A 1 85 ? 4.403 19.387 -9.319 1.00 88.19 85 TYR A CA 1
ATOM 687 C C . TYR A 1 85 ? 4.666 20.723 -10.021 1.00 88.19 85 TYR A C 1
ATOM 689 O O . TYR A 1 85 ? 4.852 21.745 -9.358 1.00 88.19 85 TYR A O 1
ATOM 697 N N . LEU A 1 86 ? 4.711 20.704 -11.352 1.00 91.38 86 LEU A N 1
ATOM 698 C CA . LEU A 1 86 ? 4.844 21.892 -12.191 1.00 91.38 86 LEU A CA 1
ATOM 699 C C . LEU A 1 86 ? 3.610 21.979 -13.092 1.00 91.38 86 LEU A C 1
ATOM 701 O O . LEU A 1 86 ? 3.282 21.000 -13.759 1.00 91.38 86 LEU A O 1
ATOM 705 N N . GLY A 1 87 ? 2.950 23.137 -13.108 1.00 93.88 87 GLY A N 1
ATOM 706 C CA . GLY A 1 87 ? 1.698 23.349 -13.838 1.00 93.88 87 GLY A CA 1
ATOM 707 C C . GLY A 1 87 ? 0.461 23.126 -12.969 1.00 93.88 87 GLY A C 1
ATOM 708 O O . GLY A 1 87 ? 0.492 23.354 -11.757 1.00 93.88 87 GLY A O 1
ATOM 709 N N . GLU A 1 88 ? -0.637 22.714 -13.600 1.00 90.94 88 GLU A N 1
ATOM 710 C CA . GLU A 1 88 ? -1.908 22.496 -12.912 1.00 90.94 88 GLU A CA 1
ATOM 711 C C . GLU A 1 88 ? -1.809 21.371 -11.879 1.00 90.94 88 GLU A C 1
ATOM 713 O O . GLU A 1 88 ? -1.173 20.334 -12.091 1.00 90.94 88 GLU A O 1
ATOM 718 N N . ASN A 1 89 ? -2.447 21.591 -10.731 1.00 86.44 89 ASN A N 1
ATOM 719 C CA . ASN A 1 89 ? -2.495 20.589 -9.682 1.00 86.44 89 ASN A CA 1
ATOM 720 C C . ASN A 1 89 ? -3.467 19.473 -10.075 1.00 86.44 89 ASN A C 1
ATOM 722 O O . ASN A 1 89 ? -4.621 19.735 -10.407 1.00 86.44 89 ASN A O 1
ATOM 726 N N . ILE A 1 90 ? -3.014 18.227 -9.970 1.00 86.56 90 ILE A N 1
ATOM 727 C CA . ILE A 1 90 ? -3.863 17.051 -10.151 1.00 86.56 90 ILE A CA 1
ATOM 728 C C . ILE A 1 90 ? -4.370 16.630 -8.774 1.00 86.56 90 ILE A C 1
ATOM 730 O O . ILE A 1 90 ? -3.565 16.323 -7.891 1.00 86.56 90 ILE A O 1
ATOM 734 N N . ASP A 1 91 ? -5.693 16.555 -8.610 1.00 85.12 91 ASP A N 1
ATOM 735 C CA . ASP A 1 91 ? -6.320 16.062 -7.379 1.00 85.12 91 ASP A CA 1
ATOM 736 C C . ASP A 1 91 ? -6.113 14.546 -7.215 1.00 85.12 91 ASP A C 1
ATOM 738 O O . ASP A 1 91 ? -6.930 13.707 -7.603 1.00 85.12 91 ASP A O 1
ATOM 742 N N . VAL A 1 92 ? -4.953 14.178 -6.675 1.00 84.06 92 VAL A N 1
ATOM 743 C CA . VAL A 1 92 ? -4.593 12.787 -6.409 1.00 84.06 92 VAL A CA 1
ATOM 744 C C . VAL A 1 92 ? -5.151 12.352 -5.057 1.00 84.06 92 VAL A C 1
ATOM 746 O O . VAL A 1 92 ? -4.867 12.948 -4.021 1.00 84.06 92 VAL A O 1
ATOM 749 N N . GLN A 1 93 ? -5.874 11.230 -5.048 1.00 88.44 93 GLN A N 1
ATOM 750 C CA . GLN A 1 93 ? -6.482 10.639 -3.850 1.00 88.44 93 GLN A CA 1
ATOM 751 C C . GLN A 1 93 ? -5.450 9.917 -2.962 1.00 88.44 93 GLN A C 1
ATOM 753 O O . GLN A 1 93 ? -5.495 8.704 -2.763 1.00 88.44 93 GLN A O 1
ATOM 758 N N . PHE A 1 94 ? -4.503 10.662 -2.394 1.00 89.69 94 PHE A N 1
ATOM 759 C CA . PHE A 1 94 ? -3.395 10.122 -1.597 1.00 89.69 94 PHE A CA 1
ATOM 760 C C . PHE A 1 94 ? -3.801 9.328 -0.361 1.00 89.69 94 PHE A C 1
ATOM 762 O O . PHE A 1 94 ? -3.081 8.418 0.044 1.00 89.69 94 PHE A O 1
ATOM 769 N N . LYS A 1 95 ? -4.968 9.634 0.213 1.00 93.31 95 LYS A N 1
ATOM 770 C CA . LYS A 1 95 ? -5.557 8.872 1.324 1.00 93.31 95 LYS A CA 1
ATOM 771 C C . LYS A 1 95 ? -5.711 7.378 1.011 1.00 93.31 95 LYS A C 1
ATOM 773 O O . LYS A 1 95 ? -5.755 6.564 1.923 1.00 93.31 95 LYS A O 1
ATOM 778 N N . SER A 1 96 ? -5.776 7.020 -0.272 1.00 94.38 96 SER A N 1
ATOM 779 C CA . SER A 1 96 ? -5.896 5.641 -0.738 1.00 94.38 96 SER A CA 1
ATOM 780 C C . SER A 1 96 ? -4.559 4.917 -0.889 1.00 94.38 96 SER A C 1
ATOM 782 O O . SER A 1 96 ? -4.562 3.726 -1.187 1.00 94.38 96 SER A O 1
ATOM 784 N N . ILE A 1 97 ? -3.422 5.589 -0.687 1.00 95.50 97 ILE A N 1
ATOM 785 C CA . ILE A 1 97 ? -2.090 4.984 -0.776 1.00 95.50 97 ILE A CA 1
ATOM 786 C C . ILE A 1 97 ? -1.607 4.644 0.634 1.00 95.50 97 ILE A C 1
ATOM 788 O O . ILE A 1 97 ? -1.516 5.503 1.512 1.00 95.50 97 ILE A O 1
ATOM 792 N N . PHE A 1 98 ? -1.282 3.373 0.842 1.00 96.75 98 PHE A N 1
ATOM 793 C CA . PHE A 1 98 ? -0.798 2.841 2.119 1.00 96.75 98 PHE A CA 1
ATOM 794 C C . PHE A 1 98 ? 0.695 2.519 2.070 1.00 96.75 98 PHE A C 1
ATOM 796 O O . PHE A 1 98 ? 1.336 2.492 3.111 1.00 96.75 98 PHE A O 1
ATOM 803 N N . ASN A 1 99 ? 1.258 2.335 0.874 1.00 96.00 99 ASN A N 1
ATOM 804 C CA . ASN A 1 99 ? 2.694 2.330 0.611 1.00 96.00 99 ASN A CA 1
ATOM 805 C C . ASN A 1 99 ? 2.919 2.682 -0.867 1.00 96.00 99 ASN A C 1
ATOM 807 O O . ASN A 1 99 ? 2.160 2.224 -1.724 1.00 96.00 99 ASN A O 1
ATOM 811 N N . ARG A 1 100 ? 3.913 3.517 -1.174 1.00 94.44 100 ARG A N 1
ATOM 812 C CA . ARG A 1 100 ? 4.183 3.985 -2.549 1.00 94.44 100 ARG A CA 1
ATOM 813 C C . ARG A 1 100 ? 5.020 2.989 -3.370 1.00 94.44 100 ARG A C 1
ATOM 815 O O . ARG A 1 100 ? 5.569 2.038 -2.826 1.00 94.44 100 ARG A O 1
ATOM 822 N N . ILE A 1 101 ? 5.180 3.263 -4.669 1.00 92.75 101 ILE A N 1
ATOM 823 C CA . ILE A 1 101 ? 6.075 2.505 -5.567 1.00 92.75 101 ILE A CA 1
ATOM 824 C C . ILE A 1 101 ? 7.541 2.903 -5.343 1.00 92.75 101 ILE A C 1
ATOM 826 O O . ILE A 1 101 ? 8.407 2.044 -5.252 1.00 92.75 101 ILE A O 1
ATOM 830 N N . GLY A 1 102 ? 7.852 4.197 -5.247 1.00 90.69 102 GLY A N 1
ATOM 831 C CA . GLY A 1 102 ? 9.226 4.664 -5.055 1.00 90.69 102 GLY A CA 1
ATOM 832 C C . GLY A 1 102 ? 9.363 6.166 -5.276 1.00 90.69 102 GLY A C 1
ATOM 833 O O . GLY A 1 102 ? 8.533 6.788 -5.929 1.00 90.69 102 GLY A O 1
ATOM 834 N N . GLY A 1 103 ? 10.417 6.774 -4.726 1.00 84.56 103 GLY A N 1
ATOM 835 C CA . GLY A 1 103 ? 10.592 8.233 -4.779 1.00 84.56 103 GLY A CA 1
ATOM 836 C C . GLY A 1 103 ? 10.908 8.806 -6.165 1.00 84.56 103 GLY A C 1
ATOM 837 O O . GLY A 1 103 ? 10.724 9.998 -6.371 1.00 84.56 103 GLY A O 1
ATOM 838 N N . ASN A 1 104 ? 11.374 7.975 -7.097 1.00 83.12 104 ASN A N 1
ATOM 839 C CA . ASN A 1 104 ? 11.670 8.337 -8.485 1.00 83.12 104 ASN A CA 1
ATOM 840 C C . ASN A 1 104 ? 10.435 8.301 -9.402 1.00 83.12 104 ASN A C 1
ATOM 842 O O . ASN A 1 104 ? 10.475 8.890 -10.476 1.00 83.12 104 ASN A O 1
ATOM 846 N N . ILE A 1 105 ? 9.370 7.601 -8.999 1.00 77.94 105 ILE A N 1
ATOM 847 C CA . ILE A 1 105 ? 8.149 7.404 -9.802 1.00 77.94 105 ILE A CA 1
ATOM 848 C C . ILE A 1 105 ? 6.980 8.251 -9.261 1.00 77.94 105 ILE A C 1
ATOM 850 O O . ILE A 1 105 ? 6.000 8.475 -9.971 1.00 77.94 105 ILE A O 1
ATOM 854 N N . GLY A 1 106 ? 7.130 8.808 -8.053 1.00 61.19 106 GLY A N 1
ATOM 855 C CA . GLY A 1 106 ? 6.106 9.592 -7.356 1.00 61.19 106 GLY A CA 1
ATOM 856 C C . GLY A 1 106 ? 5.477 8.798 -6.228 1.00 61.19 106 GLY A C 1
ATOM 857 O O . GLY A 1 106 ? 4.767 7.813 -6.524 1.00 61.19 106 GLY A O 1
#